Protein AF-A0A3S5B2P2-F1 (afdb_monomer_lite)

Structure (mmCIF, N/CA/C/O backbone):
data_AF-A0A3S5B2P2-F1
#
_entry.id   AF-A0A3S5B2P2-F1
#
loop_
_atom_site.group_PDB
_atom_site.id
_atom_site.type_symbol
_atom_site.label_atom_id
_atom_site.label_alt_id
_atom_site.label_comp_id
_atom_site.label_asym_id
_atom_site.label_entity_id
_atom_site.label_seq_id
_atom_site.pdbx_PDB_ins_code
_atom_site.Cartn_x
_atom_site.Cartn_y
_atom_site.Cartn_z
_atom_site.occupancy
_atom_site.B_iso_or_equiv
_atom_site.auth_seq_id
_atom_site.auth_comp_id
_atom_site.auth_asym_id
_atom_site.auth_atom_id
_atom_site.pdbx_PDB_model_num
ATOM 1 N N . MET A 1 1 ? -6.554 1.288 -1.124 1.00 74.44 1 MET A N 1
ATOM 2 C CA . MET A 1 1 ? -7.026 1.591 0.254 1.00 74.44 1 MET A CA 1
ATOM 3 C C . MET A 1 1 ? -7.778 0.426 0.917 1.00 74.44 1 MET A C 1
ATOM 5 O O . MET A 1 1 ? -7.477 0.108 2.060 1.00 74.44 1 MET A O 1
ATOM 9 N N . GLY A 1 2 ? -8.739 -0.234 0.246 1.00 83.12 2 GLY A N 1
ATOM 10 C CA . GLY A 1 2 ? -9.602 -1.258 0.872 1.00 83.12 2 GLY A CA 1
ATOM 11 C C . GLY A 1 2 ? -8.872 -2.453 1.506 1.00 83.12 2 GLY A C 1
ATOM 12 O O . GLY A 1 2 ? -9.222 -2.868 2.608 1.00 83.12 2 GLY A O 1
ATOM 13 N N . ILE A 1 3 ? -7.807 -2.952 0.870 1.00 87.31 3 ILE A N 1
ATOM 14 C CA . ILE A 1 3 ? -7.029 -4.085 1.398 1.00 87.31 3 ILE A CA 1
ATOM 15 C C . ILE A 1 3 ? -6.312 -3.744 2.717 1.00 87.31 3 ILE A C 1
ATOM 17 O O . ILE A 1 3 ? -6.245 -4.574 3.620 1.00 87.31 3 ILE A O 1
ATOM 21 N N . GLN A 1 4 ? -5.863 -2.496 2.882 1.00 87.50 4 GLN A N 1
ATOM 22 C CA . GLN A 1 4 ? -5.216 -2.033 4.109 1.00 87.50 4 GLN A CA 1
ATOM 23 C C . GLN A 1 4 ? -6.216 -1.903 5.263 1.00 87.50 4 GLN A C 1
ATOM 25 O O . GLN A 1 4 ? -5.895 -2.244 6.400 1.00 87.50 4 GLN A O 1
ATOM 30 N N . LEU A 1 5 ? -7.454 -1.486 4.971 1.00 87.06 5 LEU A N 1
ATOM 31 C CA . LEU A 1 5 ? -8.541 -1.476 5.952 1.00 87.06 5 LEU A CA 1
AT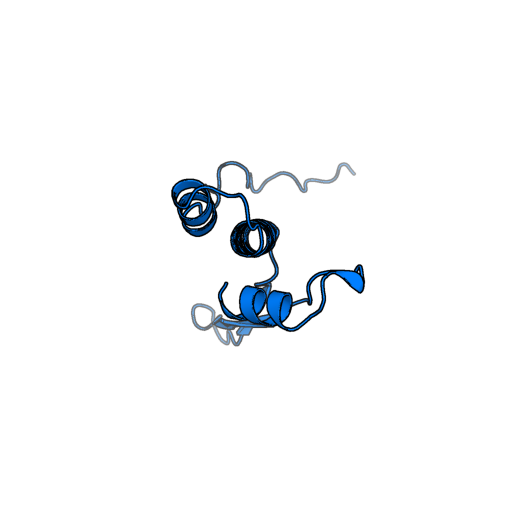OM 32 C C . LEU A 1 5 ? -8.920 -2.895 6.384 1.00 87.06 5 LEU A C 1
ATOM 34 O O . LEU A 1 5 ? -9.072 -3.145 7.578 1.00 87.06 5 LEU A O 1
ATOM 38 N N . ALA A 1 6 ? -9.055 -3.818 5.429 1.00 89.12 6 ALA A N 1
ATOM 39 C CA . ALA A 1 6 ? -9.355 -5.218 5.714 1.00 89.12 6 ALA A CA 1
ATOM 40 C C . ALA A 1 6 ? -8.267 -5.850 6.592 1.00 89.12 6 ALA A C 1
ATOM 42 O O . ALA A 1 6 ? -8.582 -6.432 7.629 1.00 89.12 6 ALA A O 1
ATOM 43 N N . TYR A 1 7 ? -6.991 -5.645 6.246 1.00 87.94 7 TYR A N 1
ATOM 44 C CA . TYR A 1 7 ? -5.868 -6.101 7.062 1.00 87.94 7 TYR A CA 1
ATOM 45 C C . TYR A 1 7 ? -5.912 -5.513 8.476 1.00 87.94 7 TYR A C 1
ATOM 47 O O . TYR A 1 7 ? -5.766 -6.228 9.463 1.00 87.94 7 TYR A O 1
ATOM 55 N N . SER A 1 8 ? -6.148 -4.205 8.583 1.00 85.25 8 SER A N 1
ATOM 56 C CA . SER A 1 8 ? -6.175 -3.519 9.872 1.00 85.25 8 SER A CA 1
ATOM 57 C C . SER A 1 8 ? -7.363 -3.937 10.748 1.00 85.25 8 SER A C 1
ATOM 59 O O . SER A 1 8 ? -7.267 -3.828 11.962 1.00 85.25 8 SER A O 1
ATOM 61 N N . ARG A 1 9 ? -8.469 -4.422 10.164 1.00 85.94 9 ARG A N 1
ATOM 62 C CA . ARG A 1 9 ? -9.602 -5.017 10.899 1.00 85.94 9 ARG A CA 1
ATOM 63 C C . ARG A 1 9 ? -9.353 -6.467 11.305 1.00 85.94 9 ARG A C 1
ATOM 65 O O . ARG A 1 9 ? -9.815 -6.879 12.361 1.00 85.94 9 ARG A O 1
ATOM 72 N N . LEU A 1 10 ? -8.660 -7.233 10.462 1.00 87.50 10 LEU A N 1
ATOM 73 C CA . LEU A 1 10 ? -8.299 -8.619 10.755 1.00 87.50 10 LEU A CA 1
ATOM 74 C C . LEU A 1 10 ? -7.298 -8.695 11.912 1.00 87.50 10 LEU A C 1
ATOM 76 O O . LEU A 1 10 ? -7.371 -9.593 12.747 1.00 87.50 10 LEU A O 1
ATOM 80 N N . ARG A 1 11 ? -6.359 -7.748 11.960 1.00 80.94 11 ARG A N 1
ATOM 81 C CA . ARG A 1 11 ? -5.335 -7.694 12.998 1.00 80.94 11 ARG A CA 1
ATOM 82 C C . ARG A 1 11 ? -5.842 -6.937 14.223 1.00 80.94 11 ARG A C 1
ATOM 84 O O . ARG A 1 11 ? -6.291 -5.801 14.110 1.00 80.94 11 ARG A O 1
ATOM 91 N N . SER A 1 12 ? -5.752 -7.555 15.401 1.00 64.56 12 SER A N 1
ATOM 92 C CA . SER A 1 12 ? -6.219 -6.936 16.644 1.00 64.56 12 SER A CA 1
ATOM 93 C C . SER A 1 12 ? -5.381 -5.695 17.004 1.00 64.56 12 SER A C 1
ATOM 95 O O . SER A 1 12 ? -4.152 -5.773 17.008 1.00 64.56 12 SER A O 1
ATOM 97 N N . PRO A 1 13 ? -6.006 -4.567 17.403 1.00 59.59 13 PRO A N 1
ATOM 98 C CA . PRO A 1 13 ? -5.296 -3.355 17.836 1.00 59.59 13 PRO A CA 1
ATOM 99 C C . PRO A 1 13 ? -4.382 -3.548 19.056 1.00 59.59 13 PRO A C 1
ATOM 101 O O . PRO A 1 13 ? -3.549 -2.693 19.341 1.00 59.59 13 PRO A O 1
ATOM 104 N N . ARG A 1 14 ? -4.539 -4.659 19.790 1.00 59.22 14 ARG A N 1
ATOM 105 C CA . ARG A 1 14 ? -3.770 -4.971 21.006 1.00 59.22 14 ARG A CA 1
ATOM 106 C C . ARG A 1 14 ? -2.313 -5.331 20.726 1.00 59.22 14 ARG A C 1
ATOM 108 O O . ARG A 1 14 ? -1.494 -5.228 21.629 1.00 59.22 14 ARG A O 1
ATOM 115 N N . ASP A 1 15 ? -1.988 -5.688 19.487 1.00 65.62 15 ASP A N 1
ATOM 116 C CA . ASP A 1 15 ? -0.662 -6.201 19.137 1.00 65.62 15 ASP A CA 1
ATOM 117 C C . ASP A 1 15 ? 0.373 -5.091 18.883 1.00 65.62 15 ASP A C 1
ATOM 119 O O . ASP A 1 15 ? 1.500 -5.386 18.493 1.00 65.62 15 ASP A O 1
ATOM 123 N N . GLY A 1 16 ? 0.003 -3.810 19.051 1.00 63.06 16 GLY A N 1
ATOM 124 C CA . GLY A 1 16 ? 0.918 -2.662 18.923 1.00 63.06 16 GLY A CA 1
ATOM 125 C C . GLY A 1 16 ? 1.628 -2.563 17.567 1.00 63.06 16 GLY A C 1
ATOM 126 O O . GLY A 1 16 ? 2.649 -1.891 17.441 1.00 63.06 16 GLY A O 1
ATOM 127 N N . HIS A 1 17 ? 1.128 -3.270 16.554 1.00 66.62 17 HIS A N 1
ATOM 128 C CA . HIS A 1 17 ? 1.919 -3.570 15.376 1.00 66.62 17 HIS A CA 1
ATOM 129 C C . HIS A 1 17 ? 1.809 -2.480 14.315 1.00 66.62 17 HIS A C 1
ATOM 131 O O . HIS A 1 17 ? 0.726 -1.963 14.029 1.00 66.62 17 HIS A O 1
ATOM 137 N N . LEU A 1 18 ? 2.940 -2.182 13.675 1.00 73.50 18 LEU A N 1
ATOM 138 C CA . LEU A 1 18 ? 2.968 -1.297 12.521 1.00 73.50 18 LEU A CA 1
ATOM 139 C C . LEU A 1 18 ? 2.157 -1.891 11.353 1.00 73.50 18 LEU A C 1
ATOM 141 O O . LEU A 1 18 ? 2.099 -3.121 11.199 1.00 73.50 18 LEU A O 1
ATOM 145 N N . PRO A 1 19 ? 1.536 -1.028 10.528 1.00 79.50 19 PRO A N 1
ATOM 146 C CA . PRO A 1 19 ? 0.851 -1.447 9.311 1.00 79.50 19 PRO A CA 1
ATOM 147 C C . PRO A 1 19 ? 1.817 -2.189 8.374 1.00 79.50 19 PRO A C 1
ATOM 149 O O . PRO A 1 19 ? 3.002 -1.852 8.319 1.00 79.50 19 PRO A O 1
ATOM 152 N N . PRO A 1 20 ? 1.341 -3.205 7.638 1.00 84.12 20 PRO A N 1
ATOM 153 C CA . PRO A 1 20 ? 2.208 -4.010 6.796 1.00 84.12 20 PRO A CA 1
ATOM 154 C C . PRO A 1 20 ? 2.642 -3.207 5.561 1.00 84.12 20 PRO A C 1
ATOM 156 O O . PRO A 1 20 ? 1.834 -2.460 5.000 1.00 84.12 20 PRO A O 1
ATOM 159 N N . PRO A 1 21 ? 3.881 -3.384 5.074 1.00 86.06 21 PRO A N 1
ATOM 160 C CA . PRO A 1 21 ? 4.265 -2.860 3.772 1.00 86.06 21 PRO A CA 1
ATOM 161 C C . PRO A 1 21 ? 3.489 -3.603 2.674 1.00 86.06 21 PRO A C 1
ATOM 163 O O . PRO A 1 21 ? 3.574 -4.825 2.564 1.00 86.06 21 PRO A O 1
ATOM 166 N N . ILE A 1 22 ? 2.734 -2.866 1.858 1.00 91.06 22 ILE A N 1
ATOM 167 C CA . ILE A 1 22 ? 1.970 -3.415 0.730 1.00 91.06 22 ILE A CA 1
ATOM 168 C C . ILE A 1 22 ? 2.663 -3.013 -0.569 1.00 91.06 22 ILE A C 1
ATOM 170 O O . ILE A 1 22 ? 2.862 -1.823 -0.823 1.00 91.06 22 ILE A O 1
ATOM 174 N N . TYR A 1 23 ? 3.030 -4.019 -1.363 1.00 93.88 23 TYR A N 1
ATOM 175 C CA . TYR A 1 23 ? 3.614 -3.870 -2.691 1.00 93.88 23 TYR A CA 1
ATOM 176 C C . TYR A 1 23 ? 2.537 -4.099 -3.749 1.00 93.88 23 TYR A C 1
ATOM 178 O O . TYR A 1 23 ? 1.921 -5.163 -3.796 1.00 93.88 23 TYR A O 1
ATOM 186 N N . GLU A 1 24 ? 2.346 -3.118 -4.619 1.00 92.62 24 GLU A N 1
ATOM 187 C CA . GLU A 1 24 ? 1.518 -3.225 -5.815 1.00 92.62 24 GLU A CA 1
ATOM 188 C C . GLU A 1 24 ? 2.394 -2.986 -7.051 1.00 92.62 24 GLU A C 1
ATOM 190 O O . GLU A 1 24 ? 3.313 -2.171 -7.029 1.00 92.62 24 GLU A O 1
ATOM 195 N N . SER A 1 25 ? 2.150 -3.708 -8.143 1.00 95.44 25 SER A N 1
ATOM 196 C CA . SER A 1 25 ? 2.944 -3.551 -9.366 1.00 95.44 25 SER A CA 1
ATOM 197 C C . SER A 1 25 ? 2.454 -2.362 -10.193 1.00 95.44 25 SER A C 1
ATOM 199 O O . SER A 1 25 ? 1.350 -2.387 -10.733 1.00 95.44 25 SER A O 1
ATOM 201 N N . GLY A 1 26 ? 3.293 -1.340 -10.354 1.00 94.56 26 GLY A N 1
ATOM 202 C CA . GLY A 1 26 ? 3.064 -0.227 -11.276 1.00 94.56 26 GLY A CA 1
ATOM 203 C C . GLY A 1 26 ? 3.640 -0.523 -12.655 1.00 94.56 26 GLY A C 1
ATOM 204 O O . GLY A 1 26 ? 4.773 -0.978 -12.763 1.00 94.56 26 GLY A O 1
ATOM 205 N N . SER A 1 27 ? 2.890 -0.282 -13.731 1.00 95.44 27 SER A N 1
ATOM 206 C CA . SER A 1 27 ? 3.388 -0.541 -15.088 1.00 95.44 27 SER A CA 1
ATOM 207 C C . SER A 1 27 ? 4.339 0.557 -15.573 1.00 95.44 27 SER A C 1
ATOM 209 O O . SER A 1 27 ? 3.989 1.737 -15.565 1.00 95.44 27 SER A O 1
ATOM 211 N N . LEU A 1 28 ? 5.503 0.155 -16.092 1.00 96.50 28 LEU A N 1
ATOM 212 C CA . LEU A 1 28 ? 6.469 1.050 -16.739 1.00 96.50 28 LEU A CA 1
ATOM 213 C C . LEU A 1 28 ? 6.435 0.959 -18.273 1.00 96.50 28 LEU A C 1
ATOM 215 O O . LEU A 1 28 ? 7.358 1.422 -18.932 1.00 96.50 28 LEU A O 1
ATOM 219 N N . ARG A 1 29 ? 5.356 0.428 -18.868 1.00 95.75 29 ARG A N 1
ATOM 220 C CA . ARG A 1 29 ? 5.225 0.224 -20.331 1.00 95.75 29 ARG A CA 1
ATOM 221 C C . ARG A 1 29 ? 5.319 1.501 -21.180 1.00 95.75 29 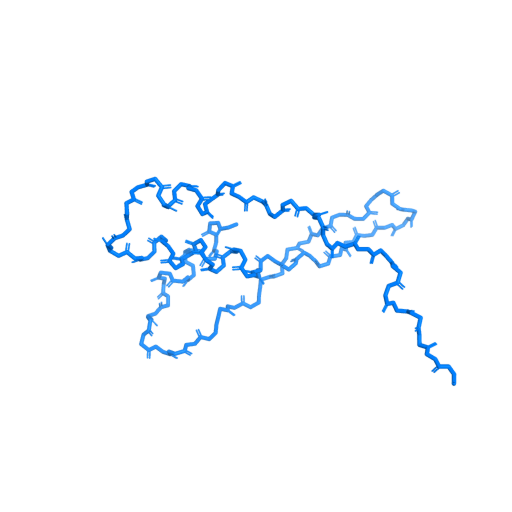ARG A C 1
ATOM 223 O O . ARG A 1 29 ? 5.409 1.408 -22.397 1.00 95.75 29 ARG A O 1
ATOM 230 N N . ARG A 1 30 ? 5.295 2.683 -20.555 1.00 96.38 30 ARG A N 1
ATOM 231 C CA . ARG A 1 30 ? 5.562 3.971 -21.217 1.00 96.38 30 ARG A CA 1
ATOM 232 C C . ARG A 1 30 ? 7.039 4.162 -21.589 1.00 96.38 30 ARG A C 1
ATOM 234 O O . ARG A 1 30 ? 7.334 5.002 -22.428 1.00 96.38 30 ARG A O 1
ATOM 241 N N . PHE A 1 31 ? 7.948 3.400 -20.983 1.00 95.81 31 PHE A N 1
ATOM 242 C CA . PHE A 1 31 ? 9.383 3.445 -21.252 1.00 95.81 31 PHE A CA 1
ATOM 243 C C . PHE A 1 31 ? 9.811 2.249 -22.110 1.00 95.81 31 PHE A C 1
ATOM 245 O O . PHE A 1 31 ? 9.238 1.161 -22.006 1.00 95.81 31 PHE A O 1
ATOM 252 N N . HIS A 1 32 ? 10.837 2.434 -22.944 1.00 95.56 32 HIS A N 1
ATOM 253 C CA . HIS A 1 32 ? 11.401 1.352 -23.753 1.00 95.56 32 HIS A CA 1
ATOM 254 C C . HIS A 1 32 ? 11.887 0.209 -22.845 1.00 95.56 32 HIS A C 1
ATOM 256 O O . HIS A 1 32 ? 12.652 0.446 -21.914 1.00 95.56 32 HIS A O 1
ATOM 262 N N . LEU A 1 33 ? 11.403 -1.016 -23.092 1.00 96.12 33 LEU A N 1
ATOM 263 C CA . LEU A 1 33 ? 11.646 -2.214 -22.265 1.00 96.12 33 LEU A CA 1
ATOM 264 C C . LEU A 1 33 ? 11.186 -2.101 -20.795 1.00 96.12 33 LEU A C 1
ATOM 266 O O . LEU A 1 33 ? 11.562 -2.923 -19.956 1.00 96.12 33 LEU A O 1
ATOM 270 N N . GLY A 1 34 ? 10.342 -1.120 -20.468 1.00 94.19 34 GLY A N 1
ATOM 271 C CA . GLY A 1 34 ? 9.828 -0.940 -19.116 1.00 94.19 34 GLY A CA 1
ATOM 272 C C . GLY A 1 34 ? 8.935 -2.103 -18.675 1.00 94.19 34 GLY A C 1
ATOM 273 O O . GLY A 1 34 ? 7.949 -2.439 -19.335 1.00 94.19 34 GLY A O 1
ATOM 274 N N . ARG A 1 35 ? 9.269 -2.712 -17.529 1.00 95.62 35 ARG A N 1
ATOM 275 C CA . ARG A 1 35 ? 8.493 -3.795 -16.902 1.00 95.62 35 ARG A CA 1
ATOM 276 C C . ARG A 1 35 ? 7.536 -3.224 -15.858 1.00 95.62 35 ARG A C 1
ATOM 278 O O . ARG A 1 35 ? 6.455 -2.731 -16.190 1.00 95.62 35 ARG A O 1
ATOM 285 N N . THR A 1 36 ? 7.946 -3.276 -14.598 1.00 96.69 36 THR A N 1
ATOM 286 C CA . THR A 1 36 ? 7.135 -2.911 -13.442 1.00 96.69 36 THR A CA 1
ATOM 287 C C . THR A 1 36 ? 7.978 -2.204 -12.392 1.00 96.69 36 THR A C 1
ATOM 289 O O . THR A 1 36 ? 9.160 -2.511 -12.262 1.00 96.69 36 THR A O 1
ATOM 292 N N . ASP A 1 37 ? 7.349 -1.325 -11.621 1.00 96.12 37 ASP A N 1
ATOM 293 C CA . ASP A 1 37 ? 7.907 -0.705 -10.418 1.00 96.12 37 ASP A CA 1
ATOM 294 C C . ASP A 1 37 ? 7.028 -1.002 -9.191 1.00 96.12 37 ASP A C 1
ATOM 296 O O . ASP A 1 37 ? 5.905 -1.498 -9.314 1.00 96.12 37 ASP A O 1
ATOM 300 N N . ALA A 1 38 ? 7.549 -0.705 -8.007 1.00 93.88 38 ALA A N 1
ATOM 301 C CA . ALA A 1 38 ? 6.897 -0.848 -6.720 1.00 93.88 38 ALA A CA 1
ATOM 302 C C . ALA A 1 38 ? 5.993 0.350 -6.403 1.00 93.88 38 ALA A C 1
ATOM 304 O O . ALA A 1 38 ? 6.469 1.422 -6.029 1.00 93.88 38 ALA A O 1
ATOM 305 N N . ILE A 1 39 ? 4.679 0.153 -6.428 1.00 93.94 39 ILE A N 1
ATOM 306 C CA . ILE A 1 39 ? 3.736 1.066 -5.782 1.00 93.94 39 ILE A CA 1
ATOM 307 C C . ILE A 1 39 ? 3.636 0.657 -4.312 1.00 93.94 39 ILE A C 1
ATOM 309 O O . ILE A 1 39 ? 3.245 -0.462 -3.976 1.00 93.94 39 ILE A O 1
ATOM 313 N N . ARG A 1 40 ? 4.019 1.570 -3.418 1.00 90.69 40 ARG A N 1
ATOM 314 C CA . ARG A 1 40 ? 3.942 1.369 -1.967 1.00 90.69 40 ARG A CA 1
ATOM 315 C C . ARG A 1 40 ? 2.614 1.907 -1.453 1.00 90.69 40 ARG A C 1
ATOM 317 O O . ARG A 1 40 ? 2.522 3.065 -1.058 1.00 90.69 40 ARG A O 1
ATOM 324 N N . SER A 1 41 ? 1.593 1.059 -1.443 1.00 88.25 41 SER A N 1
ATOM 325 C CA . SER A 1 41 ? 0.232 1.464 -1.064 1.00 88.25 41 SER A CA 1
ATOM 326 C C . SER A 1 41 ? 0.065 1.768 0.419 1.00 88.25 41 SER A C 1
ATOM 328 O O . SER A 1 41 ? -0.877 2.461 0.795 1.00 88.25 41 SER A O 1
ATOM 330 N N . CYS A 1 42 ? 0.978 1.285 1.268 1.00 87.81 42 CYS A N 1
ATOM 331 C CA . CYS A 1 42 ? 1.011 1.668 2.674 1.00 87.81 42 CYS A CA 1
ATOM 332 C C . CYS A 1 42 ? 1.619 3.064 2.834 1.00 87.81 42 CYS A C 1
ATOM 334 O O . CYS A 1 42 ? 2.806 3.211 3.126 1.00 87.81 42 CYS A O 1
ATOM 336 N N . SER A 1 43 ? 0.777 4.077 2.649 1.00 88.25 43 SER A N 1
ATOM 337 C CA . SER A 1 43 ? 1.120 5.488 2.814 1.00 88.25 43 SER A CA 1
ATOM 338 C C . SER A 1 43 ? 0.522 6.083 4.103 1.00 88.25 43 SER A C 1
ATOM 340 O O . SER A 1 43 ? -0.440 5.522 4.648 1.00 88.25 43 SER A O 1
ATOM 342 N N . PRO A 1 44 ? 1.036 7.224 4.601 1.00 86.75 44 PRO A N 1
ATOM 343 C CA . PRO A 1 44 ? 0.464 7.927 5.754 1.00 86.75 44 PRO A CA 1
ATOM 344 C C . PRO A 1 44 ? -1.025 8.269 5.588 1.00 86.75 44 PRO A C 1
ATOM 346 O O . PRO A 1 44 ? -1.802 8.146 6.534 1.00 86.75 44 PRO A O 1
ATOM 349 N N . GLU A 1 45 ? -1.447 8.631 4.377 1.00 84.81 45 GLU A N 1
ATOM 350 C CA . GLU A 1 45 ? -2.840 8.953 4.047 1.00 84.81 45 GLU A CA 1
ATOM 351 C C . GLU A 1 45 ? -3.738 7.729 4.230 1.00 84.81 45 GLU A C 1
ATOM 353 O O . GLU A 1 45 ? -4.792 7.802 4.864 1.00 84.81 45 GLU A O 1
ATOM 358 N N . THR A 1 46 ? -3.267 6.572 3.762 1.00 85.75 46 THR A N 1
ATOM 359 C CA . THR A 1 46 ? -3.983 5.302 3.912 1.00 85.75 46 THR A CA 1
ATOM 360 C C . THR A 1 46 ? -4.170 4.938 5.381 1.00 85.75 46 THR A C 1
ATOM 362 O O . THR A 1 46 ? -5.211 4.405 5.756 1.00 85.75 46 THR A O 1
ATOM 365 N N . LEU A 1 47 ? -3.188 5.243 6.234 1.00 84.06 47 LEU A N 1
ATOM 366 C CA . LEU A 1 47 ? -3.265 4.989 7.676 1.00 84.06 47 LEU A CA 1
ATOM 367 C C . LEU A 1 47 ? -4.257 5.899 8.384 1.00 84.06 47 LEU A C 1
ATOM 369 O O . LEU A 1 47 ? -4.977 5.452 9.277 1.00 84.06 47 LEU A O 1
ATOM 373 N N . ASN A 1 48 ? -4.311 7.166 7.987 1.00 84.25 48 ASN A N 1
ATOM 374 C CA . ASN A 1 48 ? -5.294 8.098 8.522 1.00 84.25 48 ASN A CA 1
ATOM 375 C C . ASN A 1 48 ? -6.710 7.660 8.138 1.00 84.25 48 ASN A C 1
ATOM 377 O O . ASN A 1 48 ? -7.588 7.625 9.000 1.00 84.25 48 ASN A O 1
ATOM 381 N N . PHE A 1 49 ? -6.903 7.222 6.890 1.00 85.50 49 PHE A N 1
ATOM 382 C CA . PHE A 1 49 ? -8.153 6.617 6.439 1.00 85.50 49 PHE A CA 1
ATOM 383 C C . PHE A 1 49 ? -8.526 5.372 7.263 1.00 85.50 49 PHE A C 1
ATOM 385 O O . PHE A 1 49 ? -9.640 5.294 7.785 1.00 85.50 49 PHE A O 1
ATOM 392 N N . THR A 1 50 ? -7.619 4.402 7.444 1.00 85.31 50 THR A N 1
ATOM 393 C CA . THR A 1 50 ? -7.956 3.177 8.192 1.00 85.31 50 THR A CA 1
ATOM 394 C C . THR A 1 50 ? -8.276 3.456 9.656 1.00 85.31 50 THR A C 1
ATOM 396 O O . THR A 1 50 ? -9.228 2.880 10.182 1.00 85.31 50 THR A O 1
ATOM 399 N N . ARG A 1 51 ? -7.547 4.37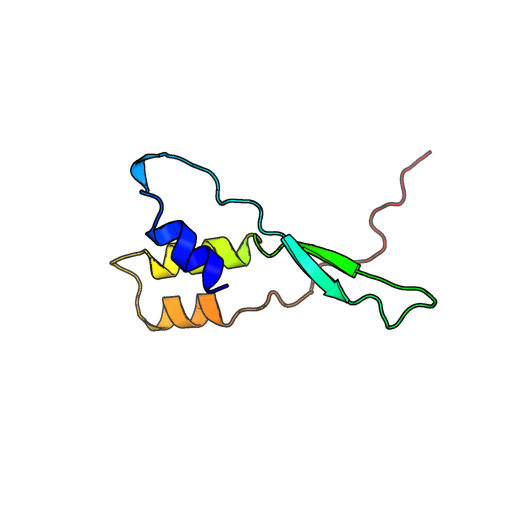5 10.299 1.00 81.94 51 ARG A N 1
ATOM 400 C CA . ARG A 1 51 ? -7.826 4.821 11.673 1.00 81.94 51 ARG A CA 1
ATOM 401 C C . ARG A 1 51 ? -9.181 5.515 11.782 1.00 81.94 51 ARG A C 1
ATOM 403 O O . ARG A 1 51 ? -9.966 5.172 12.663 1.00 81.94 51 ARG A O 1
ATOM 410 N N . ALA A 1 52 ? -9.492 6.434 10.867 1.00 83.56 52 ALA A N 1
ATOM 411 C CA . ALA A 1 52 ? -10.786 7.115 10.836 1.00 83.56 52 ALA A CA 1
ATOM 412 C C . ALA A 1 52 ? -11.948 6.123 10.654 1.00 83.56 52 ALA A C 1
ATOM 414 O O . ALA A 1 52 ? -12.988 6.250 11.298 1.00 83.56 52 ALA A O 1
ATOM 415 N N . MET A 1 53 ? -11.751 5.088 9.832 1.00 84.12 53 MET A N 1
ATOM 416 C CA . MET A 1 53 ? -12.742 4.036 9.589 1.00 84.12 53 MET A CA 1
ATOM 417 C C . MET A 1 53 ? -12.897 3.032 10.740 1.00 84.12 53 MET A C 1
ATOM 419 O O . MET A 1 53 ? -13.920 2.347 10.802 1.00 84.12 53 MET A O 1
ATOM 423 N N . GLN A 1 54 ? -11.911 2.926 11.632 1.00 79.94 54 GLN A N 1
ATOM 424 C CA . GLN A 1 54 ? -11.967 2.110 12.852 1.00 79.94 54 GLN A CA 1
ATOM 425 C C . GLN A 1 54 ? -12.505 2.872 14.064 1.00 79.94 54 GLN A C 1
ATOM 427 O O . GLN A 1 54 ? -13.038 2.254 14.983 1.00 79.94 54 GLN A O 1
ATOM 432 N N . GLY A 1 55 ? -12.391 4.203 14.069 1.00 73.50 55 GLY A N 1
ATOM 433 C CA . GLY A 1 55 ? -12.931 5.053 15.122 1.00 73.50 55 GLY A CA 1
ATOM 434 C C . GLY A 1 55 ? -14.452 4.915 15.256 1.00 73.50 55 GLY A C 1
ATOM 435 O O . GLY A 1 55 ? -15.208 5.133 14.300 1.00 73.50 55 GLY A O 1
ATOM 436 N N . VAL A 1 56 ? -14.903 4.589 16.470 1.00 62.81 56 VAL A N 1
ATOM 437 C CA . VAL A 1 56 ? -16.328 4.477 16.832 1.00 62.81 56 VAL A CA 1
ATOM 438 C C . VAL A 1 56 ? -17.006 5.858 16.876 1.00 62.81 56 VAL A C 1
ATOM 440 O O . VAL A 1 56 ? -18.207 5.955 16.664 1.00 62.81 56 VAL A O 1
ATOM 443 N N . THR A 1 57 ? -16.240 6.938 17.071 1.00 59.53 57 THR A N 1
ATOM 444 C CA . THR A 1 57 ? -16.755 8.276 17.429 1.00 59.53 57 THR A CA 1
ATOM 445 C C . THR A 1 57 ? -16.633 9.350 16.340 1.00 59.53 57 THR A C 1
ATOM 447 O O . THR A 1 57 ? -16.956 10.509 16.585 1.00 59.53 57 THR A O 1
ATOM 450 N N . GLY A 1 58 ? -16.173 9.010 15.133 1.00 61.06 58 GLY A N 1
ATOM 451 C CA . GLY A 1 58 ? -16.073 9.981 14.036 1.00 61.06 58 GLY A CA 1
ATOM 452 C C . GLY A 1 58 ? -17.414 10.216 13.332 1.00 61.06 58 GLY A C 1
ATOM 453 O O . GLY A 1 58 ? -18.053 9.241 12.929 1.00 61.06 58 GLY A O 1
ATOM 454 N N . SER A 1 59 ? -17.797 11.486 13.125 1.00 69.50 59 SER A N 1
ATOM 455 C CA . SER A 1 59 ? -18.898 11.861 12.216 1.00 69.50 59 SER A CA 1
ATOM 456 C C . SER A 1 59 ? -18.668 11.253 10.826 1.00 69.50 59 SER A C 1
ATOM 458 O O . SER A 1 59 ? -17.524 11.160 10.367 1.00 69.50 59 SER A O 1
ATOM 460 N N . LEU A 1 60 ? -19.746 10.841 10.151 1.00 70.00 60 LEU A N 1
ATOM 461 C CA . LEU A 1 60 ? -19.694 10.265 8.801 1.00 70.00 60 LEU A CA 1
ATOM 462 C C . LEU A 1 60 ? -18.951 11.189 7.828 1.00 70.00 60 LEU A C 1
ATOM 464 O O . LEU A 1 60 ? -18.122 10.716 7.051 1.00 70.00 60 LEU A O 1
ATOM 468 N N . ASP A 1 61 ? -19.140 12.499 7.967 1.00 67.88 61 ASP A N 1
ATOM 469 C CA . ASP A 1 61 ? -18.491 13.513 7.131 1.00 67.88 61 ASP A CA 1
ATOM 470 C C . ASP A 1 61 ? -16.964 13.487 7.278 1.00 67.88 61 ASP A C 1
ATOM 472 O O . ASP A 1 61 ? -16.224 13.590 6.303 1.00 67.88 61 ASP A O 1
ATOM 476 N N . HIS A 1 62 ? -16.459 13.250 8.491 1.00 67.94 62 HIS A N 1
ATOM 477 C CA . HIS A 1 62 ? -15.022 13.146 8.749 1.00 67.94 62 HIS A CA 1
ATOM 478 C C . HIS A 1 62 ? -14.417 11.863 8.144 1.00 67.94 62 HIS A C 1
ATOM 480 O O . HIS A 1 62 ? -13.262 11.844 7.702 1.00 67.94 62 HIS A O 1
ATOM 486 N N . LYS A 1 63 ? -15.192 10.773 8.091 1.00 68.94 63 LYS A N 1
ATOM 487 C CA . LYS A 1 63 ? -14.783 9.512 7.446 1.00 68.94 63 LYS A CA 1
ATOM 488 C C . LYS A 1 63 ? -14.739 9.659 5.923 1.00 68.94 63 LYS A C 1
ATOM 490 O O . LYS A 1 63 ? -13.801 9.186 5.286 1.00 68.94 63 LYS A O 1
ATOM 495 N N . VAL A 1 64 ? -15.705 10.371 5.345 1.00 71.94 64 VAL A N 1
ATOM 496 C CA . VAL A 1 64 ? -15.732 10.668 3.906 1.00 71.94 64 VAL A CA 1
ATOM 497 C C . VAL A 1 64 ? -14.588 11.606 3.524 1.00 71.94 64 VAL A C 1
ATOM 499 O O . VAL A 1 64 ? -13.835 11.293 2.606 1.00 71.94 64 VAL A O 1
ATOM 502 N N . ASN A 1 65 ? -14.362 12.684 4.278 1.00 69.56 65 ASN A N 1
ATOM 503 C CA . ASN A 1 65 ? -13.281 13.631 3.993 1.00 69.56 65 ASN A CA 1
ATOM 504 C C . ASN A 1 65 ? -11.901 12.957 4.026 1.00 69.56 65 ASN A C 1
ATOM 506 O O . ASN A 1 65 ? -11.097 13.147 3.123 1.00 69.56 65 ASN A O 1
ATOM 510 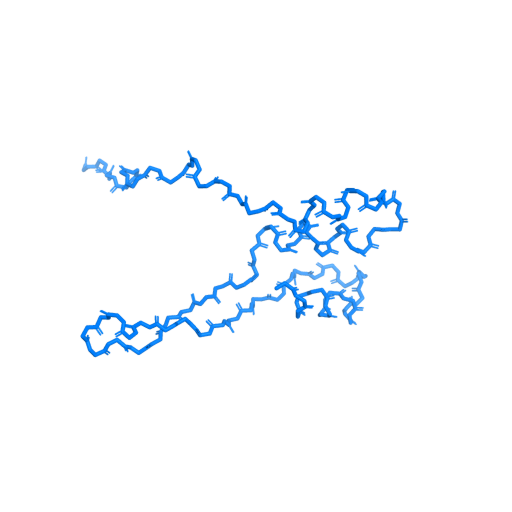N N . SER A 1 66 ? -11.647 12.074 4.995 1.00 69.25 66 SER A N 1
ATOM 511 C CA . SER A 1 66 ? -10.396 11.293 5.048 1.00 69.25 66 SER A CA 1
ATOM 512 C C . SER A 1 66 ? -10.247 10.243 3.934 1.00 69.25 66 SER A C 1
ATOM 514 O O . SER A 1 66 ? -9.146 9.742 3.724 1.00 69.25 66 SER A O 1
ATOM 516 N N . SER A 1 67 ? -11.322 9.926 3.205 1.00 66.19 67 SER A N 1
ATOM 517 C CA . SER A 1 67 ? -11.313 9.010 2.054 1.00 66.19 67 SER A CA 1
ATOM 518 C C . SER A 1 67 ? -11.048 9.716 0.720 1.00 66.19 67 SER A C 1
ATOM 520 O O . SER A 1 67 ? -10.614 9.072 -0.233 1.00 66.19 67 SER A O 1
ATOM 522 N N . VAL A 1 68 ? -11.354 11.016 0.637 1.00 63.94 68 VAL A N 1
ATOM 523 C CA . VAL A 1 68 ? -11.399 11.786 -0.618 1.00 63.94 68 VAL A CA 1
ATOM 524 C C . VAL A 1 68 ? -10.177 12.695 -0.789 1.00 63.94 68 VAL A C 1
ATOM 526 O O . VAL A 1 68 ? -9.796 12.990 -1.922 1.00 63.94 68 VAL A O 1
ATOM 529 N N . THR A 1 69 ? -9.513 13.108 0.295 1.00 53.81 69 THR A N 1
ATOM 530 C CA . THR A 1 69 ? -8.352 14.003 0.198 1.00 53.81 69 THR A CA 1
ATOM 531 C C . THR A 1 69 ? -7.113 13.259 -0.309 1.00 53.81 69 THR A C 1
ATOM 533 O O . THR A 1 69 ? -6.322 12.719 0.463 1.00 53.81 69 THR A O 1
ATOM 536 N N . LEU A 1 70 ? -6.910 13.265 -1.627 1.00 46.56 70 LEU A N 1
ATOM 537 C CA . LEU A 1 70 ? -5.572 13.140 -2.201 1.00 46.56 70 LEU A CA 1
ATOM 538 C C . LEU A 1 70 ? -4.753 14.351 -1.726 1.00 46.56 70 LEU A C 1
ATOM 540 O O . LEU A 1 70 ? -5.270 15.472 -1.788 1.00 46.56 70 LEU A O 1
ATOM 544 N N . PRO A 1 71 ? -3.504 14.185 -1.257 1.00 44.88 71 PRO A N 1
ATOM 545 C CA . PRO A 1 71 ? -2.660 15.334 -1.001 1.00 44.88 71 PRO A CA 1
ATOM 546 C C . PRO A 1 71 ? -2.484 16.053 -2.335 1.00 44.88 71 PRO A C 1
ATOM 548 O O . PRO A 1 71 ? -1.907 15.523 -3.286 1.00 44.88 71 PRO A O 1
ATOM 551 N N . VAL A 1 72 ? -3.012 17.271 -2.409 1.00 41.78 72 VAL A N 1
ATOM 552 C CA . VAL A 1 72 ? -2.544 18.260 -3.368 1.00 41.78 72 VAL A CA 1
ATOM 553 C C . VAL A 1 72 ? -1.016 18.254 -3.259 1.00 41.78 72 VAL A C 1
ATOM 555 O O . VAL A 1 72 ? -0.464 18.506 -2.188 1.00 41.78 72 VAL A O 1
ATOM 558 N N . LEU A 1 73 ? -0.333 17.891 -4.346 1.00 40.09 73 LEU A N 1
ATOM 559 C CA . LEU A 1 73 ? 1.124 17.901 -4.468 1.00 40.09 73 LEU A CA 1
ATOM 560 C C . LEU A 1 73 ? 1.648 19.351 -4.443 1.00 40.09 73 LEU A C 1
ATOM 562 O O . LEU A 1 73 ? 2.206 19.824 -5.424 1.00 40.09 73 LEU A O 1
ATOM 566 N N . THR A 1 74 ? 1.466 20.095 -3.351 1.00 39.28 74 THR A N 1
ATOM 567 C CA . THR A 1 74 ? 2.009 21.460 -3.217 1.00 39.28 74 THR A CA 1
ATOM 568 C C . THR A 1 74 ? 3.414 21.508 -2.635 1.00 39.28 74 THR A C 1
ATOM 570 O O . THR A 1 74 ? 3.960 22.597 -2.519 1.00 39.28 74 THR A O 1
ATOM 573 N N . ASN A 1 75 ? 4.052 20.380 -2.302 1.00 37.19 75 ASN A N 1
ATOM 574 C CA . ASN A 1 75 ? 5.404 20.407 -1.726 1.00 37.19 75 ASN A CA 1
ATOM 575 C C . ASN A 1 75 ? 6.364 19.322 -2.240 1.00 37.19 75 ASN A C 1
ATOM 577 O O . ASN A 1 75 ? 7.208 18.833 -1.497 1.00 37.19 75 ASN A O 1
ATOM 581 N N . TYR A 1 76 ? 6.306 18.999 -3.533 1.00 38.84 76 TYR A N 1
ATOM 582 C CA . TYR A 1 76 ? 7.459 18.412 -4.226 1.00 38.84 76 TYR A CA 1
ATOM 583 C C . TYR A 1 76 ? 8.088 19.477 -5.129 1.00 38.84 76 TYR A C 1
ATOM 585 O O . TYR A 1 76 ? 7.786 19.571 -6.314 1.00 38.84 76 TYR A O 1
ATOM 593 N N . SER A 1 77 ? 8.959 20.309 -4.549 1.00 38.62 77 SER A N 1
ATOM 594 C CA . SER A 1 77 ? 9.956 21.045 -5.333 1.00 38.62 77 SER A CA 1
ATOM 595 C C . SER A 1 77 ? 11.060 20.055 -5.735 1.00 38.62 77 SER A C 1
ATOM 597 O O . SER A 1 77 ? 11.669 19.457 -4.844 1.00 38.62 77 SER A O 1
ATOM 599 N N . PRO A 1 78 ? 11.345 19.853 -7.033 1.00 41.59 78 PRO A N 1
ATOM 600 C CA . PRO A 1 78 ? 12.279 18.825 -7.497 1.00 41.59 78 PRO A CA 1
ATOM 601 C C . PRO A 1 78 ? 13.768 19.145 -7.247 1.00 41.59 78 PRO A C 1
ATOM 603 O O . PRO A 1 78 ? 14.626 18.404 -7.712 1.00 41.59 78 PRO A O 1
ATOM 606 N N . PHE A 1 79 ? 14.110 20.208 -6.507 1.00 46.12 79 PHE A N 1
ATOM 607 C CA . PHE A 1 79 ? 15.487 20.730 -6.430 1.00 46.12 79 PHE A CA 1
ATOM 608 C C . PHE A 1 79 ? 16.178 20.652 -5.059 1.00 46.12 79 PHE A C 1
ATOM 610 O O . PHE A 1 79 ? 17.241 21.241 -4.881 1.00 46.12 79 PHE A O 1
ATOM 617 N N . ARG A 1 80 ? 15.644 19.924 -4.069 1.00 46.91 80 ARG A N 1
ATOM 618 C CA . ARG A 1 80 ? 16.229 19.910 -2.706 1.00 46.91 80 ARG A CA 1
ATOM 619 C C . ARG A 1 80 ? 17.294 18.840 -2.423 1.00 46.91 80 ARG A C 1
ATOM 621 O O . ARG A 1 80 ? 17.656 18.656 -1.266 1.00 46.91 80 ARG A O 1
ATOM 628 N N . TYR A 1 81 ? 17.842 18.203 -3.459 1.00 46.53 81 TYR A N 1
ATOM 629 C CA . TYR A 1 81 ? 19.029 17.344 -3.357 1.00 46.53 81 TYR A CA 1
ATOM 630 C C . TYR A 1 81 ? 20.187 17.892 -4.205 1.00 46.53 81 TYR A C 1
ATOM 632 O O . TYR A 1 81 ? 20.694 17.217 -5.095 1.00 46.53 81 TYR A O 1
ATOM 640 N N . LEU A 1 82 ? 20.608 19.130 -3.937 1.00 48.41 82 LEU A N 1
ATOM 641 C CA . LEU A 1 82 ? 21.973 19.566 -4.232 1.00 48.41 82 LEU A CA 1
ATOM 642 C C . LEU A 1 82 ? 22.731 19.592 -2.903 1.00 48.41 82 LEU A C 1
ATOM 644 O O . LEU A 1 82 ? 22.521 20.468 -2.066 1.00 48.41 82 LEU A O 1
ATOM 648 N N . LEU A 1 83 ? 23.543 18.555 -2.699 1.00 43.97 83 LEU A N 1
ATOM 649 C CA . LEU A 1 83 ? 24.560 18.478 -1.651 1.00 43.97 83 LEU A CA 1
ATOM 650 C C . LEU A 1 83 ? 25.555 19.643 -1.816 1.00 43.97 83 L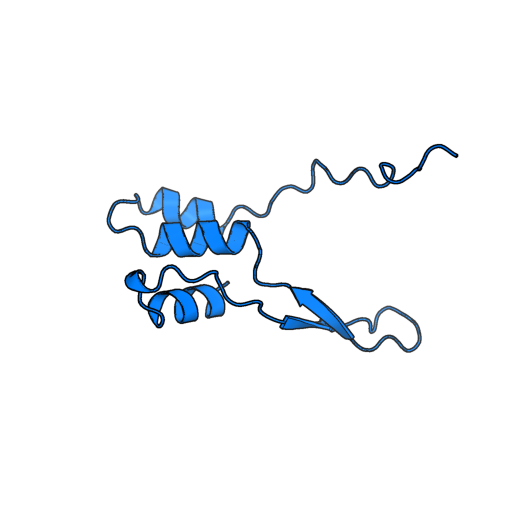EU A C 1
ATOM 652 O O . LEU A 1 83 ? 25.946 19.916 -2.953 1.00 43.97 83 LEU A O 1
ATOM 656 N N . PRO A 1 84 ? 26.016 20.298 -0.737 1.00 50.53 84 PRO A N 1
ATOM 657 C CA . PRO A 1 84 ? 27.262 21.045 -0.801 1.00 50.53 84 PRO A CA 1
ATOM 658 C C . PRO A 1 84 ? 28.440 20.055 -0.816 1.00 50.53 84 PRO A C 1
ATOM 660 O O . PRO A 1 84 ? 28.443 19.081 -0.058 1.00 50.53 84 PRO A O 1
ATOM 663 N N . LEU A 1 85 ? 29.388 20.302 -1.727 1.00 51.97 85 LEU A N 1
ATOM 664 C CA . LEU A 1 85 ? 30.742 19.735 -1.726 1.00 51.97 85 LEU A CA 1
ATOM 665 C C . LEU A 1 85 ? 31.539 20.235 -0.517 1.00 51.97 85 LEU A C 1
ATOM 667 O O . LEU A 1 85 ? 31.323 21.408 -0.131 1.00 51.97 85 LEU A O 1
#

Sequence (85 aa):
MGIQLAYSRLRSPRDGHLPPPIYESGSLRRFHLGRTDAIRSCSPETLNFTRAMQGVTGSLDHKVNSSVTLPVLTNYSPFRYLLPL

Organism: NCBI:txid117903
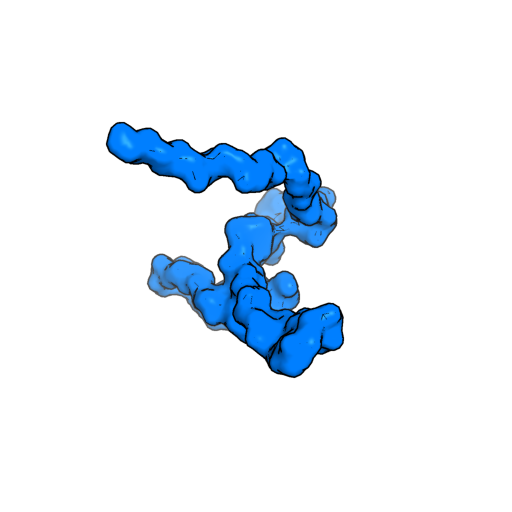
pLDDT: mean 74.44, std 18.33, range [37.19, 96.69]

InterPro domains:
  IPR000542 Acyltransferase ChoActase/COT/CPT [PTHR22589] (1-59)
  IPR023213 Chloramphenicol acetyltransferase-like domain superfamily [G3DSA:3.30.559.10] (1-71)
  IPR039551 Choline/Carnitine o-acyltransferase, domain 1 and 2 [PF00755] (1-56)

Radius of gyration: 17.27 Å; chains: 1; bounding box: 50×30×45 Å

Foldseek 3Di:
DVVQLVVVVVDDVVVVDDRDFDWDWAFPVVDDVTGTDTDGPPDPLVVQLSVLVPDPPDDPVSNVVSVPDDPPPPPPPVPPPDDDD

Secondary structure (DSSP, 8-state):
-HHHHHHHHHS-GGG-PPPPP-EEEEE-TTSTT--EEEEE---HHHHHHHHHHH-SS--HHHHHHHHH------S--TT------